Protein AF-A0A177NDT2-F1 (afdb_monomer_lite)

pLDDT: mean 80.85, std 11.98, range [47.03, 96.62]

Foldseek 3Di:
DVVVVVVVVVVVVVVVCVVCVLVVLLVVQVPDPDRDSQADPPPDPDRDDPVVVVVVVVVVVVVVVVVVD

Structure (mmCIF, N/CA/C/O backbone):
data_AF-A0A177NDT2-F1
#
_entry.id   AF-A0A177NDT2-F1
#
loop_
_atom_site.group_PDB
_atom_site.id
_atom_site.type_symbol
_atom_site.label_atom_id
_atom_site.label_alt_id
_atom_site.label_comp_id
_atom_site.label_asym_id
_atom_site.label_entity_id
_atom_site.label_seq_id
_atom_site.pdbx_PDB_ins_code
_atom_site.Cartn_x
_atom_site.Cartn_y
_atom_site.Cartn_z
_atom_site.occupancy
_atom_site.B_iso_or_equiv
_atom_site.auth_seq_id
_atom_site.auth_comp_id
_atom_site.auth_asym_id
_atom_site.auth_atom_id
_atom_site.pdbx_PDB_model_num
ATOM 1 N N . MET A 1 1 ? 13.488 -2.962 -25.742 1.00 60.31 1 MET A N 1
ATOM 2 C CA . MET A 1 1 ? 14.592 -2.959 -24.755 1.00 60.31 1 MET A CA 1
ATOM 3 C C . MET A 1 1 ? 14.382 -1.892 -23.687 1.00 60.31 1 MET A C 1
ATOM 5 O O . MET A 1 1 ? 14.240 -2.264 -22.538 1.00 60.31 1 MET A O 1
ATOM 9 N N . THR A 1 2 ? 14.298 -0.596 -24.018 1.00 66.88 2 THR A N 1
ATOM 10 C CA . THR A 1 2 ? 14.074 0.461 -23.003 1.00 66.88 2 THR A CA 1
ATOM 11 C C . THR A 1 2 ? 12.657 0.453 -22.410 1.00 66.88 2 THR A C 1
ATOM 13 O O . THR A 1 2 ? 12.503 0.743 -21.230 1.00 66.88 2 THR A O 1
ATOM 16 N N . GLY A 1 3 ? 11.640 0.079 -23.201 1.00 77.00 3 GLY A N 1
ATOM 17 C CA . GLY A 1 3 ? 10.249 -0.065 -22.742 1.00 77.00 3 GLY A CA 1
ATOM 18 C C . GLY A 1 3 ? 10.090 -1.096 -21.620 1.00 77.00 3 GLY A C 1
ATOM 19 O O . GLY A 1 3 ? 9.595 -0.743 -20.558 1.00 77.00 3 GLY A O 1
ATOM 20 N N . ASP A 1 4 ? 10.621 -2.308 -21.809 1.00 86.94 4 ASP A N 1
ATOM 21 C CA . ASP A 1 4 ? 10.558 -3.389 -20.812 1.00 86.94 4 ASP A CA 1
ATOM 22 C C . ASP A 1 4 ? 11.180 -2.997 -19.463 1.00 86.94 4 ASP A C 1
ATOM 24 O O . ASP A 1 4 ? 10.648 -3.325 -18.407 1.00 86.94 4 ASP A O 1
ATOM 28 N N . VAL A 1 5 ? 12.301 -2.268 -19.471 1.00 92.81 5 VAL A N 1
ATOM 29 C CA . VAL A 1 5 ? 12.970 -1.847 -18.227 1.00 92.81 5 VAL A CA 1
ATOM 30 C C . VAL A 1 5 ? 12.151 -0.787 -17.493 1.00 92.81 5 VAL A C 1
ATOM 32 O O . VAL A 1 5 ? 12.022 -0.853 -16.271 1.00 92.81 5 VAL A O 1
ATOM 35 N N . ILE A 1 6 ? 11.583 0.176 -18.227 1.00 95.12 6 ILE A N 1
ATOM 36 C CA . ILE A 1 6 ? 10.724 1.216 -17.646 1.00 95.12 6 ILE A CA 1
ATOM 37 C C . ILE A 1 6 ? 9.468 0.580 -17.046 1.00 95.12 6 ILE A C 1
ATOM 39 O O . ILE A 1 6 ? 9.094 0.911 -15.926 1.00 95.12 6 ILE A O 1
ATOM 43 N N . GLU A 1 7 ? 8.848 -0.357 -17.757 1.00 92.19 7 GLU A N 1
ATOM 44 C CA . GLU A 1 7 ? 7.648 -1.056 -17.304 1.00 92.19 7 GLU A CA 1
ATOM 45 C C . GLU A 1 7 ? 7.902 -1.844 -16.010 1.00 92.19 7 GLU A C 1
ATOM 47 O O . GLU A 1 7 ? 7.181 -1.669 -15.025 1.00 92.19 7 GLU A O 1
ATOM 52 N N . VAL A 1 8 ? 8.984 -2.630 -15.956 1.00 95.12 8 VAL A N 1
ATOM 53 C CA . VAL A 1 8 ? 9.380 -3.361 -14.740 1.00 95.12 8 VAL A CA 1
ATOM 54 C C . VAL A 1 8 ? 9.653 -2.402 -13.581 1.00 95.12 8 VAL A C 1
ATOM 56 O O . VAL A 1 8 ? 9.210 -2.652 -12.459 1.00 95.12 8 VAL A O 1
ATOM 59 N N . TRP A 1 9 ? 10.340 -1.287 -13.838 1.00 95.69 9 TRP A N 1
ATOM 60 C CA . TRP A 1 9 ? 10.630 -0.286 -12.812 1.00 95.69 9 TRP A CA 1
ATOM 61 C C . TRP A 1 9 ? 9.354 0.358 -12.252 1.00 95.69 9 TRP A C 1
ATOM 63 O O . TRP A 1 9 ? 9.214 0.484 -11.034 1.00 95.69 9 TRP A O 1
ATOM 73 N N . VAL A 1 10 ? 8.390 0.694 -13.116 1.00 96.19 10 VAL A N 1
ATOM 74 C CA . VAL A 1 10 ? 7.085 1.236 -12.705 1.00 96.19 10 VAL A CA 1
ATOM 75 C C . VAL A 1 10 ? 6.318 0.224 -11.856 1.00 96.19 10 VAL A C 1
ATOM 77 O O . VAL A 1 10 ? 5.814 0.584 -10.792 1.00 96.19 10 VAL A O 1
ATOM 80 N N . TYR A 1 11 ? 6.257 -1.045 -12.269 1.00 96.06 11 TYR A N 1
ATOM 81 C CA . TYR A 1 11 ? 5.568 -2.074 -11.487 1.00 96.06 11 TYR A CA 1
ATOM 82 C C . TYR A 1 11 ? 6.230 -2.322 -10.132 1.00 96.06 11 TYR A C 1
ATOM 84 O O . TYR A 1 11 ? 5.527 -2.4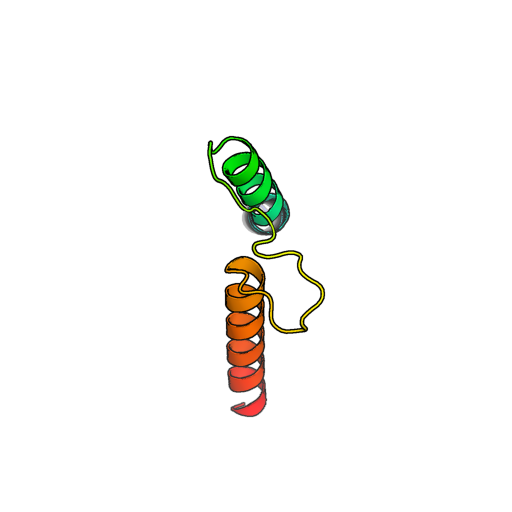39 -9.128 1.00 96.06 11 TYR A O 1
ATOM 92 N N . MET A 1 12 ? 7.563 -2.344 -10.069 1.00 96.62 12 MET A N 1
ATOM 93 C CA . MET A 1 12 ? 8.279 -2.453 -8.797 1.00 96.62 12 MET A CA 1
ATOM 94 C C . MET A 1 12 ? 7.985 -1.274 -7.872 1.00 96.62 12 MET A C 1
ATOM 96 O O . MET A 1 12 ? 7.777 -1.476 -6.676 1.00 96.62 12 MET A O 1
ATOM 100 N N . LEU A 1 13 ? 7.921 -0.059 -8.417 1.00 96.00 13 LEU A N 1
ATOM 101 C CA . LEU A 1 13 ? 7.603 1.132 -7.640 1.00 96.00 13 LEU A CA 1
ATOM 102 C C . LEU A 1 13 ? 6.168 1.086 -7.101 1.00 96.00 13 LEU A C 1
ATOM 104 O O . LEU A 1 13 ? 5.955 1.353 -5.921 1.00 96.00 13 LEU A O 1
ATOM 108 N N . LEU A 1 14 ? 5.198 0.677 -7.926 1.00 95.88 14 LEU A N 1
ATOM 109 C CA . LEU A 1 14 ? 3.815 0.489 -7.486 1.00 95.88 14 LEU A CA 1
ATOM 110 C C . LEU A 1 14 ? 3.729 -0.545 -6.360 1.00 95.88 14 LEU A C 1
ATOM 112 O O . LEU A 1 14 ? 3.164 -0.251 -5.307 1.00 95.88 14 LEU A O 1
ATOM 116 N N . LEU A 1 15 ? 4.328 -1.725 -6.548 1.00 94.88 15 LEU A N 1
ATOM 117 C CA . LEU A 1 15 ? 4.341 -2.777 -5.530 1.00 94.88 15 LEU A CA 1
ATOM 118 C C . LEU A 1 15 ? 4.975 -2.288 -4.226 1.00 94.88 15 LEU A C 1
ATOM 120 O O . LEU A 1 15 ? 4.391 -2.484 -3.163 1.00 94.88 15 LEU A O 1
ATOM 124 N N . ALA A 1 16 ? 6.109 -1.588 -4.304 1.00 94.81 16 ALA A N 1
ATOM 125 C CA . ALA A 1 16 ? 6.748 -0.999 -3.136 1.00 94.81 16 ALA A CA 1
ATOM 126 C C . ALA A 1 16 ? 5.806 -0.017 -2.419 1.00 94.81 16 ALA A C 1
ATOM 128 O O . ALA A 1 16 ? 5.589 -0.151 -1.216 1.00 94.81 16 ALA A O 1
ATOM 129 N N . CYS A 1 17 ? 5.184 0.922 -3.138 1.00 94.19 17 CYS A N 1
ATOM 130 C CA . CYS A 1 17 ? 4.238 1.869 -2.546 1.00 94.19 17 CYS A CA 1
ATOM 131 C C . CYS A 1 17 ? 3.081 1.160 -1.827 1.00 94.19 17 CYS A C 1
ATOM 133 O O . CYS A 1 17 ? 2.769 1.515 -0.690 1.00 94.19 17 CYS A O 1
ATOM 135 N N . PHE A 1 18 ? 2.479 0.136 -2.439 1.00 90.62 18 PHE A N 1
ATOM 136 C CA . PHE A 1 18 ? 1.382 -0.612 -1.817 1.00 90.62 18 PHE A CA 1
ATOM 137 C C . PHE A 1 18 ? 1.835 -1.458 -0.621 1.00 90.62 18 PHE A C 1
ATOM 139 O O . PHE A 1 18 ? 1.102 -1.553 0.360 1.00 90.62 18 PHE A O 1
ATOM 146 N N . SER A 1 19 ? 3.037 -2.040 -0.659 1.00 90.38 19 SER A N 1
ATOM 147 C CA . SER A 1 19 ? 3.585 -2.805 0.468 1.00 90.38 19 SER A CA 1
ATOM 148 C C . SER A 1 19 ? 3.976 -1.921 1.654 1.00 90.38 19 SER A C 1
ATOM 150 O O . SER A 1 19 ? 3.791 -2.325 2.801 1.00 90.38 19 SER A O 1
ATOM 152 N N . PHE A 1 20 ? 4.498 -0.716 1.402 1.00 92.69 20 PHE A N 1
ATOM 153 C CA . PHE A 1 20 ? 4.936 0.204 2.456 1.00 92.69 20 PHE A CA 1
ATOM 154 C C . PHE A 1 20 ? 3.828 1.131 2.972 1.00 92.69 20 PHE A C 1
ATOM 156 O O . PHE A 1 20 ? 3.974 1.674 4.066 1.00 92.69 20 PHE A O 1
ATOM 163 N N . ALA A 1 21 ? 2.712 1.297 2.256 1.00 89.12 21 ALA A N 1
ATOM 164 C CA . ALA A 1 21 ? 1.602 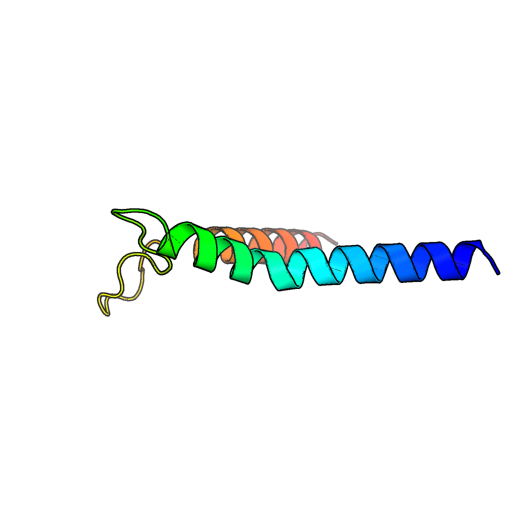2.142 2.702 1.00 89.12 21 ALA A CA 1
ATOM 165 C C . ALA A 1 21 ? 1.028 1.744 4.084 1.00 89.12 21 ALA A C 1
ATOM 167 O O . ALA A 1 21 ? 0.870 2.641 4.916 1.00 89.12 21 ALA A O 1
ATOM 168 N N . PRO A 1 22 ? 0.792 0.452 4.407 1.00 86.38 22 PRO A N 1
ATOM 169 C CA . PRO A 1 22 ? 0.376 0.053 5.754 1.00 86.38 22 PRO A CA 1
ATOM 170 C C . PRO A 1 22 ? 1.424 0.395 6.817 1.00 86.38 22 PRO A C 1
ATOM 172 O O . PRO A 1 22 ? 1.083 0.913 7.875 1.00 86.38 22 PRO A O 1
ATOM 175 N N . LEU A 1 23 ? 2.711 0.172 6.524 1.00 87.31 23 LEU A N 1
ATOM 176 C CA . LEU A 1 23 ? 3.798 0.517 7.444 1.00 87.31 23 LEU A CA 1
ATOM 177 C C . LEU A 1 23 ? 3.829 2.025 7.727 1.00 87.31 23 LEU A C 1
ATOM 179 O O . LEU A 1 23 ? 3.915 2.431 8.883 1.00 87.31 23 LEU A O 1
ATOM 183 N N . ALA A 1 24 ? 3.723 2.850 6.683 1.00 87.38 24 ALA A N 1
ATOM 184 C CA . ALA A 1 24 ? 3.681 4.302 6.813 1.00 87.38 24 ALA A CA 1
ATOM 185 C C . ALA A 1 24 ? 2.461 4.769 7.624 1.00 87.38 24 ALA A C 1
ATOM 187 O O . ALA A 1 24 ? 2.601 5.646 8.476 1.00 87.38 24 ALA A O 1
ATOM 188 N N . TYR A 1 25 ? 1.294 4.150 7.413 1.00 85.69 25 TYR A N 1
ATOM 189 C CA . TYR A 1 25 ? 0.094 4.397 8.215 1.00 85.69 25 TYR A CA 1
ATOM 190 C C . TYR A 1 25 ? 0.332 4.093 9.700 1.00 85.69 25 TYR A C 1
ATOM 192 O O . TYR A 1 25 ? 0.049 4.939 10.546 1.00 85.69 25 TYR A O 1
ATOM 200 N N . PHE A 1 26 ? 0.922 2.938 10.024 1.00 85.75 26 PHE A N 1
ATOM 201 C CA . PHE A 1 26 ? 1.227 2.589 11.412 1.00 85.75 26 PHE A CA 1
ATOM 202 C C . PHE A 1 26 ? 2.208 3.570 12.049 1.00 85.75 26 PHE A C 1
ATOM 204 O O . PHE A 1 26 ? 1.944 4.066 13.142 1.00 85.75 26 PHE A O 1
ATOM 211 N N . VAL A 1 27 ? 3.307 3.895 11.362 1.00 89.56 27 VAL A N 1
ATOM 212 C CA . VAL A 1 27 ? 4.289 4.874 11.855 1.00 89.56 27 VAL A CA 1
ATOM 213 C C . VAL A 1 27 ? 3.617 6.220 12.125 1.00 89.56 27 VAL A C 1
ATOM 215 O O . VAL A 1 27 ? 3.808 6.784 13.199 1.00 89.56 27 VAL A O 1
ATOM 218 N N . TYR A 1 28 ? 2.789 6.710 11.200 1.00 88.69 28 TYR A N 1
ATOM 219 C CA . TYR A 1 28 ? 2.038 7.950 11.382 1.00 88.69 28 TYR A CA 1
ATOM 220 C C . TYR A 1 28 ? 1.142 7.892 12.625 1.00 88.69 28 TYR A C 1
ATOM 222 O O . TYR A 1 28 ? 1.273 8.741 13.508 1.00 88.69 28 TYR A O 1
ATOM 230 N N . MET A 1 29 ? 0.308 6.858 12.748 1.00 86.88 29 MET A N 1
ATOM 231 C CA . MET A 1 29 ? -0.612 6.693 13.877 1.00 86.88 29 MET A CA 1
ATOM 232 C C . MET A 1 29 ? 0.122 6.615 15.223 1.00 86.88 29 MET A C 1
ATOM 234 O O . MET A 1 29 ? -0.303 7.256 16.181 1.00 86.88 29 MET A O 1
ATOM 238 N N . TYR A 1 30 ? 1.267 5.927 15.294 1.00 85.56 30 TYR A N 1
ATOM 239 C CA . TYR A 1 30 ? 2.079 5.855 16.517 1.00 85.56 30 TYR A CA 1
ATOM 240 C C . TYR A 1 30 ? 2.720 7.187 16.923 1.00 85.56 30 TYR A C 1
ATOM 242 O O . TYR A 1 30 ? 3.068 7.369 18.088 1.00 85.56 30 TYR A O 1
ATOM 250 N N . THR A 1 31 ? 2.875 8.129 15.990 1.00 88.25 31 THR A N 1
ATOM 251 C CA . THR A 1 31 ? 3.382 9.477 16.299 1.00 88.25 31 THR A CA 1
ATOM 252 C C . THR A 1 31 ? 2.292 10.459 16.740 1.00 88.25 31 THR A C 1
ATOM 254 O O . THR A 1 31 ? 2.606 11.570 17.174 1.00 88.25 31 THR A O 1
ATOM 257 N N . MET A 1 32 ? 1.012 10.078 16.672 1.00 86.75 32 MET A N 1
ATOM 258 C CA . MET A 1 32 ? -0.107 10.924 17.095 1.00 86.75 32 MET A CA 1
ATOM 259 C C . MET A 1 32 ? -0.392 10.770 18.595 1.00 86.75 32 MET A C 1
ATOM 261 O O . MET A 1 32 ? -0.399 9.666 19.129 1.00 86.75 32 MET A O 1
ATOM 265 N N . LYS A 1 33 ? -0.711 11.878 19.283 1.00 79.06 33 LYS A N 1
ATOM 266 C CA . LYS A 1 33 ? -0.987 11.892 20.739 1.00 79.06 33 LYS A CA 1
ATOM 267 C C . LYS A 1 33 ? -2.160 11.003 21.183 1.00 79.06 33 LYS A C 1
ATOM 269 O O . LYS A 1 33 ? -2.195 10.600 22.339 1.00 79.06 33 LYS A O 1
ATOM 274 N N . HIS A 1 34 ? -3.099 10.725 20.283 1.00 80.19 34 HIS A N 1
ATOM 275 C CA . HIS A 1 34 ? -4.282 9.886 20.511 1.00 80.19 34 HIS A CA 1
ATOM 276 C C . HIS A 1 34 ? -4.508 8.936 19.324 1.00 80.19 34 HIS A C 1
ATOM 278 O O . HIS A 1 34 ? -5.638 8.712 18.908 1.00 80.19 34 HIS A O 1
ATOM 284 N N . GLY A 1 35 ? -3.425 8.467 18.696 1.00 75.75 35 GLY A N 1
ATOM 285 C CA . GLY A 1 35 ? -3.531 7.541 17.575 1.00 75.75 35 GLY A CA 1
ATOM 286 C C . GLY A 1 35 ? -3.889 6.137 18.051 1.00 75.75 35 GLY A C 1
ATOM 287 O O . GLY A 1 35 ? -3.193 5.571 18.890 1.00 75.75 35 GLY A O 1
ATOM 288 N N . GLU A 1 36 ? -4.936 5.558 17.470 1.00 82.56 36 GLU A N 1
ATOM 289 C CA . GLU A 1 36 ? -5.311 4.154 17.648 1.00 82.56 36 GLU A CA 1
ATOM 290 C C . GLU A 1 36 ? -4.988 3.377 16.358 1.00 82.56 36 GLU A C 1
ATOM 292 O O . GLU A 1 36 ? -5.863 3.191 15.515 1.00 82.56 36 GLU A O 1
ATOM 297 N N . PRO A 1 37 ? -3.727 2.947 16.136 1.00 75.31 37 PRO A N 1
ATOM 298 C CA . PRO A 1 37 ? -3.305 2.289 14.890 1.00 75.31 37 PRO A CA 1
ATOM 299 C C . PRO A 1 37 ? -4.103 1.025 14.550 1.00 75.31 37 PRO A C 1
ATOM 301 O O . PRO A 1 37 ? -4.163 0.625 13.389 1.00 75.31 37 PRO A O 1
ATOM 304 N N . PHE A 1 38 ? -4.704 0.403 15.562 1.00 76.06 38 PHE A N 1
ATOM 305 C CA .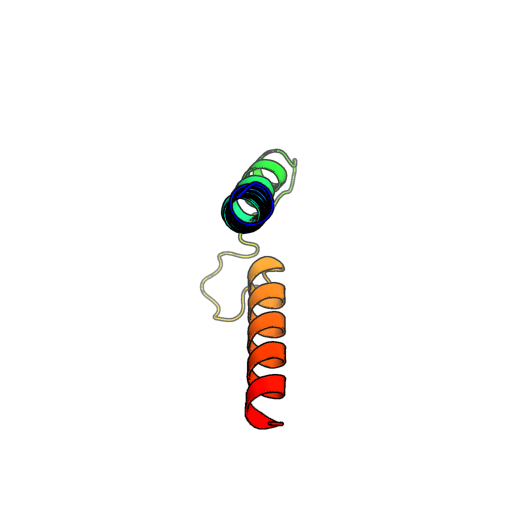 PHE A 1 38 ? -5.543 -0.783 15.436 1.00 76.06 38 PHE A CA 1
ATOM 306 C C . PHE A 1 38 ? -7.010 -0.524 15.816 1.00 76.06 38 PHE A C 1
ATOM 308 O O . PHE A 1 38 ? -7.802 -1.460 15.773 1.00 76.06 38 PHE A O 1
ATOM 315 N N . GLY A 1 39 ? -7.377 0.716 16.165 1.00 72.31 39 GLY A N 1
ATOM 316 C CA . GLY A 1 39 ? -8.683 1.036 16.748 1.00 72.31 39 GLY A CA 1
ATOM 317 C C . GLY A 1 39 ? -8.896 0.383 18.120 1.00 72.31 39 GLY A C 1
ATOM 318 O O . GLY A 1 39 ? -7.942 0.102 18.853 1.00 72.31 39 GLY A O 1
ATOM 319 N N . ASN A 1 40 ? -10.160 0.103 18.440 1.00 67.69 40 ASN A N 1
ATOM 320 C CA . ASN A 1 40 ? -10.575 -0.553 19.679 1.00 67.69 40 ASN A CA 1
ATOM 321 C C . ASN A 1 40 ? -10.144 -2.033 19.694 1.00 67.69 40 ASN A C 1
ATOM 323 O O . ASN A 1 40 ? -10.731 -2.863 19.011 1.00 67.69 40 ASN A O 1
ATOM 327 N N . ILE A 1 41 ? -9.135 -2.391 20.488 1.00 64.12 41 ILE A N 1
ATOM 328 C CA . ILE A 1 41 ? -8.619 -3.774 20.614 1.00 64.12 41 ILE A CA 1
ATOM 329 C C . ILE A 1 41 ? -9.407 -4.649 21.612 1.00 64.12 41 ILE A C 1
ATOM 331 O O . ILE A 1 41 ? -8.967 -5.746 21.960 1.00 64.12 41 ILE A O 1
ATOM 335 N N . GLU A 1 42 ? -10.562 -4.174 22.087 1.00 63.91 42 GLU A N 1
ATOM 336 C CA . GLU A 1 42 ? -11.490 -4.954 22.913 1.00 63.91 42 GLU A CA 1
ATOM 337 C C . GLU A 1 42 ? -11.991 -6.193 22.129 1.00 63.91 42 GLU A C 1
ATOM 339 O O . GLU A 1 42 ? -12.301 -6.076 20.945 1.00 63.91 42 GLU A O 1
A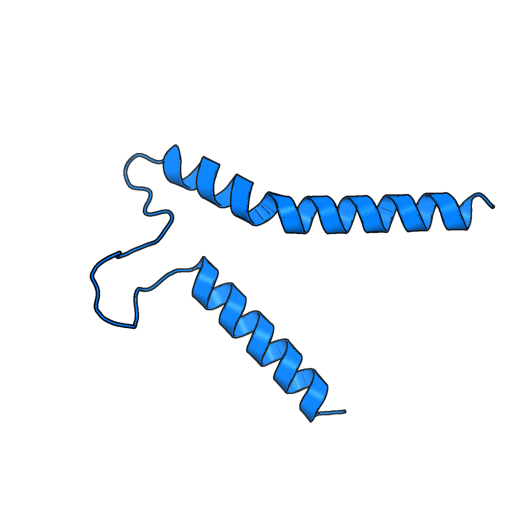TOM 344 N N . PRO A 1 43 ? -12.124 -7.387 22.741 1.00 63.91 43 PRO A N 1
ATOM 345 C CA . PRO A 1 43 ? -12.366 -8.652 22.033 1.00 63.91 43 PRO A CA 1
ATOM 346 C C . PRO A 1 43 ? -13.828 -8.855 21.580 1.00 63.91 43 PRO A C 1
ATOM 348 O O . PRO A 1 43 ? -14.333 -9.979 21.542 1.00 63.91 43 PRO A O 1
ATOM 351 N N . HIS A 1 44 ? -14.528 -7.777 21.235 1.00 58.88 44 HIS A N 1
ATOM 352 C CA . HIS A 1 44 ? -15.848 -7.829 20.620 1.00 58.88 44 HIS A CA 1
ATOM 353 C C . HIS A 1 44 ? -15.665 -7.762 19.104 1.00 58.88 44 HIS A C 1
ATOM 355 O O . HIS A 1 44 ? -15.011 -6.860 18.603 1.00 58.88 44 HIS A O 1
ATOM 361 N N . GLY A 1 45 ? -16.183 -8.763 18.394 1.00 55.03 45 GLY A N 1
ATOM 362 C CA . GLY A 1 45 ? -15.804 -9.135 17.025 1.00 55.03 45 GLY A CA 1
ATOM 363 C C . GLY A 1 45 ? -16.030 -8.133 15.883 1.00 55.03 45 GLY A C 1
ATOM 364 O O . GLY A 1 45 ? -15.997 -8.585 14.749 1.00 55.03 45 GLY A O 1
ATOM 365 N N . ASP A 1 46 ? -16.210 -6.838 16.152 1.00 60.34 46 ASP A N 1
ATOM 366 C CA . ASP A 1 46 ? -16.397 -5.757 15.173 1.00 60.34 46 ASP A CA 1
ATOM 367 C C . ASP A 1 46 ? -15.692 -4.465 15.642 1.00 60.34 46 ASP A C 1
ATOM 369 O O . ASP A 1 46 ? -16.306 -3.419 15.858 1.00 60.34 46 ASP A O 1
ATOM 373 N N . SER A 1 47 ? -14.379 -4.533 15.857 1.00 57.94 47 SER A N 1
ATOM 374 C CA . SER A 1 47 ? -13.567 -3.342 16.117 1.00 57.94 47 SER A CA 1
ATOM 375 C C . SER A 1 47 ? -13.529 -2.444 14.878 1.00 57.94 47 SER A C 1
ATOM 377 O O . SER A 1 47 ? -12.968 -2.841 13.854 1.00 57.94 47 SER A O 1
ATOM 379 N N . GLU A 1 48 ? -14.080 -1.227 14.964 1.00 66.50 48 GLU A N 1
ATOM 380 C CA . GLU A 1 48 ? -13.984 -0.234 13.886 1.00 66.50 48 GLU A CA 1
ATOM 381 C C . GLU A 1 48 ? -12.505 0.049 13.573 1.00 66.50 48 GLU A C 1
ATOM 383 O O . GLU A 1 48 ? -11.764 0.620 14.376 1.00 66.50 48 GLU A O 1
ATOM 388 N N . SER A 1 49 ? -12.055 -0.382 12.395 1.00 68.19 49 SER A N 1
ATOM 389 C CA . SER A 1 49 ? -10.705 -0.143 11.903 1.00 68.19 49 SER A CA 1
ATOM 390 C C . SER A 1 49 ? -10.800 0.338 10.473 1.00 68.19 49 SER A C 1
ATOM 392 O O . SER A 1 49 ? -11.128 -0.419 9.563 1.00 68.19 49 SER A O 1
ATOM 394 N N . MET A 1 50 ? -10.419 1.595 10.258 1.00 72.44 50 MET A N 1
ATOM 395 C CA . MET A 1 50 ? -10.411 2.208 8.932 1.00 72.44 50 MET A CA 1
ATOM 396 C C . MET A 1 50 ? -9.599 1.384 7.915 1.00 72.44 50 MET A C 1
ATOM 398 O O . MET A 1 50 ? -9.941 1.340 6.736 1.00 72.44 50 MET A O 1
ATOM 402 N N . VAL A 1 51 ? -8.539 0.697 8.357 1.00 75.00 51 VAL A N 1
ATOM 403 C CA . VAL A 1 51 ? -7.748 -0.197 7.495 1.00 75.00 51 VAL A CA 1
ATOM 404 C C . VAL A 1 51 ? -8.545 -1.447 7.116 1.00 75.00 51 VAL A C 1
ATOM 406 O O . VAL A 1 51 ? -8.540 -1.830 5.944 1.00 75.00 51 VAL A O 1
ATOM 409 N N . LEU A 1 52 ? -9.243 -2.066 8.077 1.00 75.81 52 LEU A N 1
ATOM 410 C CA . LEU A 1 52 ? -10.102 -3.226 7.81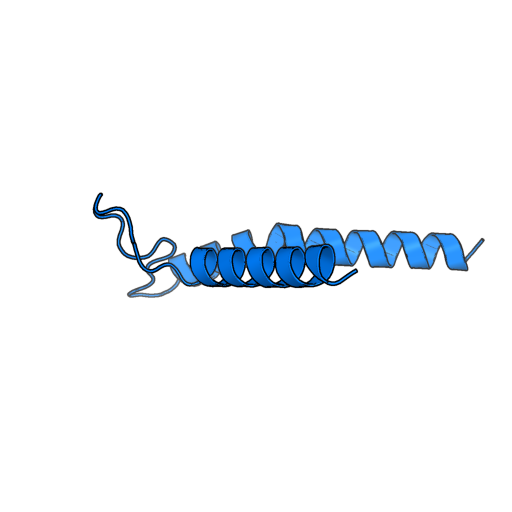8 1.00 75.81 52 LEU A CA 1
ATOM 411 C C . LEU A 1 52 ? -11.287 -2.853 6.923 1.00 75.81 52 LEU A C 1
ATOM 413 O O . LEU A 1 52 ? -11.575 -3.587 5.981 1.00 75.81 52 LEU A O 1
ATOM 417 N N . ASP A 1 53 ? -11.897 -1.688 7.132 1.00 82.38 53 ASP A N 1
ATOM 418 C CA . ASP A 1 53 ? -13.009 -1.200 6.314 1.00 82.38 53 ASP A CA 1
ATOM 419 C C . ASP A 1 53 ? -12.576 -0.939 4.872 1.00 82.38 53 ASP A C 1
ATOM 421 O O . ASP A 1 53 ? -13.268 -1.316 3.924 1.00 82.38 53 ASP A O 1
ATOM 425 N N . ILE A 1 54 ? -11.412 -0.312 4.672 1.00 81.88 54 ILE A N 1
ATOM 426 C CA . ILE A 1 54 ? -10.855 -0.097 3.331 1.00 81.88 54 ILE A CA 1
ATOM 427 C C . ILE A 1 54 ? -10.555 -1.444 2.666 1.00 81.88 54 ILE A C 1
ATOM 429 O O . ILE A 1 54 ? -10.897 -1.625 1.495 1.00 81.88 54 ILE A O 1
ATOM 433 N N . ALA A 1 55 ? -9.961 -2.395 3.393 1.00 82.12 55 ALA A N 1
ATOM 434 C CA . ALA A 1 55 ? -9.670 -3.727 2.872 1.00 82.12 55 ALA A CA 1
ATOM 435 C C . ALA A 1 55 ? -10.953 -4.489 2.497 1.00 82.12 55 ALA A C 1
ATOM 437 O O . ALA A 1 55 ? -11.039 -5.013 1.386 1.00 82.12 55 ALA A O 1
ATOM 438 N N . GLY A 1 56 ? -11.965 -4.491 3.368 1.00 82.56 56 GLY A N 1
ATOM 439 C CA . GLY A 1 56 ? -13.269 -5.113 3.125 1.00 82.56 56 GLY A CA 1
ATOM 440 C C . GLY A 1 56 ? -13.966 -4.516 1.904 1.00 82.56 56 GLY A C 1
ATOM 441 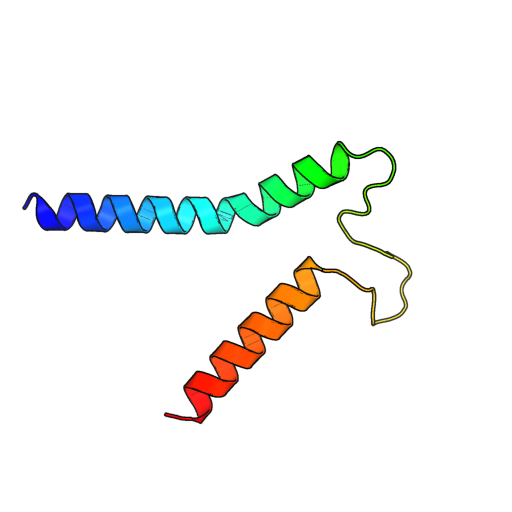O O . GLY A 1 56 ? -14.303 -5.237 0.966 1.00 82.56 56 GLY A O 1
ATOM 442 N N . ASN A 1 57 ? -14.053 -3.186 1.835 1.00 83.94 57 ASN A N 1
ATOM 443 C CA . ASN A 1 57 ? -14.634 -2.483 0.691 1.00 83.94 57 ASN A CA 1
ATOM 444 C C . ASN A 1 57 ? -13.884 -2.754 -0.623 1.00 83.94 57 ASN A C 1
ATOM 446 O O . ASN A 1 57 ? -14.500 -2.830 -1.689 1.00 83.94 57 ASN A O 1
ATOM 450 N N . LEU A 1 58 ? -12.553 -2.878 -0.580 1.00 85.06 58 LEU A N 1
ATOM 451 C CA . LEU A 1 58 ? -11.751 -3.213 -1.756 1.00 85.06 58 LEU A CA 1
ATOM 452 C C . LEU A 1 58 ? -12.027 -4.652 -2.212 1.00 85.06 58 LEU A C 1
ATOM 454 O O . LEU A 1 58 ? -12.238 -4.885 -3.403 1.00 85.06 58 LEU A O 1
ATOM 458 N N . ILE A 1 59 ? -12.075 -5.599 -1.271 1.00 84.62 59 ILE A N 1
ATOM 459 C CA . ILE A 1 59 ? -12.385 -7.008 -1.537 1.00 84.62 59 ILE A CA 1
ATOM 460 C C . ILE A 1 59 ? -13.781 -7.141 -2.147 1.00 84.62 59 ILE A C 1
ATOM 462 O O . ILE A 1 59 ? -13.933 -7.827 -3.158 1.00 84.62 59 ILE A O 1
ATOM 466 N N . ASP A 1 60 ? -14.783 -6.460 -1.596 1.00 88.81 60 ASP A N 1
ATOM 467 C CA . ASP A 1 60 ? -16.158 -6.525 -2.092 1.00 88.81 60 ASP A CA 1
ATOM 468 C C . ASP A 1 60 ? -16.309 -5.875 -3.467 1.00 88.81 60 ASP A C 1
ATOM 470 O O . ASP A 1 60 ? -17.002 -6.413 -4.334 1.00 88.81 60 ASP A O 1
ATOM 474 N N . LYS A 1 61 ? -15.592 -4.776 -3.729 1.00 85.88 61 LYS A N 1
ATOM 475 C CA . LYS A 1 61 ? -15.518 -4.189 -5.075 1.00 85.88 61 LYS A CA 1
ATOM 476 C C . LYS A 1 61 ? -14.885 -5.153 -6.075 1.00 85.88 61 LYS A C 1
ATOM 478 O O . LYS A 1 61 ? -15.441 -5.340 -7.155 1.00 85.88 61 LYS A O 1
ATOM 483 N N . VAL A 1 62 ? -13.763 -5.790 -5.733 1.00 85.31 62 VAL A N 1
ATOM 484 C CA . VAL A 1 62 ? -13.099 -6.764 -6.618 1.00 85.31 62 VAL A CA 1
ATOM 485 C C . VAL A 1 62 ? -13.997 -7.979 -6.855 1.00 85.31 62 VAL A C 1
ATOM 487 O O . VAL A 1 62 ? -14.205 -8.355 -8.007 1.00 85.31 62 VAL A O 1
ATOM 490 N N . LYS A 1 63 ? -14.604 -8.546 -5.805 1.00 81.38 63 LYS A N 1
ATOM 491 C CA . LYS A 1 63 ? -15.584 -9.639 -5.925 1.00 81.38 63 LYS A CA 1
ATOM 492 C C . LYS A 1 63 ? -16.760 -9.242 -6.814 1.00 81.38 63 LYS A C 1
ATOM 494 O O . LYS A 1 63 ? -17.114 -9.994 -7.716 1.00 81.38 63 LYS A O 1
ATOM 499 N N . GLY A 1 64 ? -17.328 -8.055 -6.608 1.00 80.88 64 GLY A N 1
ATOM 500 C CA . GLY A 1 64 ? -18.430 -7.532 -7.414 1.00 80.88 64 GLY A CA 1
ATOM 501 C C . GLY A 1 64 ? -18.065 -7.369 -8.890 1.00 80.88 64 GLY A C 1
ATOM 502 O O . GLY A 1 64 ? -18.891 -7.650 -9.751 1.00 80.88 64 GLY A O 1
ATOM 503 N N . PHE A 1 65 ? -16.827 -6.980 -9.205 1.00 79.50 65 PHE A N 1
ATOM 504 C CA . PHE A 1 65 ? -16.331 -6.922 -10.584 1.00 79.50 65 PHE A CA 1
ATOM 505 C C . PHE A 1 65 ? -16.092 -8.306 -11.200 1.00 79.50 65 PHE A C 1
ATOM 507 O O . PHE A 1 65 ? -16.365 -8.488 -12.384 1.00 79.50 65 PHE A O 1
ATOM 514 N N . VAL A 1 66 ? -15.611 -9.276 -10.417 1.00 78.12 66 VAL A N 1
ATOM 515 C CA . VAL A 1 66 ? -15.371 -10.655 -10.876 1.00 78.12 66 VAL A CA 1
ATOM 516 C C . VAL A 1 66 ? -16.681 -11.405 -11.123 1.00 78.12 66 VAL A C 1
ATOM 518 O O . VAL A 1 66 ? -16.774 -12.138 -12.095 1.00 78.12 66 VAL A O 1
ATOM 521 N N . VAL A 1 67 ? -17.705 -11.196 -10.290 1.00 74.88 67 VAL A N 1
ATOM 522 C CA . VAL A 1 67 ? -19.033 -11.827 -10.446 1.00 74.88 67 VAL A CA 1
ATOM 523 C C . VAL A 1 67 ? -19.836 -11.219 -11.605 1.00 74.88 67 VAL A C 1
ATOM 525 O O . VAL A 1 67 ? -20.737 -11.860 -12.137 1.00 74.88 67 VAL A O 1
ATOM 528 N N . LYS A 1 68 ? -19.535 -9.976 -12.003 1.00 55.78 68 LYS A N 1
ATOM 529 C CA . LYS A 1 68 ? -20.253 -9.252 -13.067 1.00 55.78 68 LYS A CA 1
ATOM 530 C C . LYS A 1 68 ? -19.668 -9.476 -14.471 1.00 55.78 68 LYS A C 1
ATOM 532 O O . LYS A 1 68 ? -20.194 -8.905 -15.425 1.00 55.78 68 LYS A O 1
ATOM 537 N N . LYS A 1 69 ? -18.589 -10.254 -14.591 1.00 47.03 69 LYS A N 1
ATOM 538 C CA . LYS A 1 69 ? -17.939 -10.640 -15.850 1.00 47.03 69 LYS A CA 1
ATOM 539 C C . LYS A 1 69 ? -18.224 -12.106 -16.152 1.00 47.03 69 LYS A C 1
ATOM 541 O O . LYS A 1 69 ? -18.397 -12.408 -17.351 1.00 47.03 69 LYS A O 1
#

Sequence (69 aa):
MTGDVIEVWVYMLLLACFSFAPLAYFVYMYTMKHGEPFGNIEPHGDSESMVLDIAGNLIDKVKGFVVKK

Radius of gyration: 17.29 Å; chains: 1; bounding box: 35×24×48 Å

Organism: NCBI:txid980561

Secondary structure (DSSP, 8-state):
-HHHHHHHHHHHHHHHHHHHHHHHHHHHHHHSTT--TT---SSSS----HHHHHHHHHHHHHHHHHHT-